Protein AF-A0A4R0HMX5-F1 (afdb_monomer_lite)

Sequence (182 aa):
MAVRAEIVAEDGSGWLRLGGGLSDEQVGRLVELWVGEAASPRESVERLLAGDRSVFSGVRLTDAGARVDPGCCLLLEDWRSWVGVESGGWPDVGHDGPWLERDALGLTIWPRGAEDWRSEPVREGLPVRVLYGEVPELRRSLQTDLLGLLDSLRRWANTHCPDRAGALVAHADHVFAISAPV

Radius of gyration: 17.02 Å; chains: 1; bounding box: 42×32×50 Å

Organism: NCBI:txid1124743

Foldseek 3Di:
DAKAKFKWAQLVVGTDTFFLPDDLVSLQSVLCQQLVHDDAPVVSLVSLLVDLTFGWIDMWMDDPHFIAGAEGDDTLLLLCQLPCVLVVGDRHRYAQFWDWDDDPFWIWIAGGFHDVPDPGTDRDTDIDTDGSVCSVVNSVNHLNRNVSNLVVQLVSCCVRPVVCSVVSSVSSCVSSVRPPDD

pLDDT: mean 92.74, std 8.28, range [58.59, 98.62]

Secondary structure (DSSP, 8-state):
---EEEEEEE-SSSEEEESTT--HHHHHHHHHHHHTS---HHHHHHHHHTS----B-EEEEEETTEEE---BS-BGGGGGGGTTGGGT------BSS-EEEE-SSEEEEESB---TT-SS---BSPPEEEETTTHHHHHHHHHHHHHHHHHHHHHHHHHH-TTTHHHHHHHHHHHTT-SS--

Structure (mmCIF, N/CA/C/O backbone):
data_AF-A0A4R0HMX5-F1
#
_entry.id   AF-A0A4R0HMX5-F1
#
loop_
_atom_site.group_PDB
_atom_site.id
_atom_site.type_symbol
_atom_site.label_atom_id
_atom_site.label_alt_id
_atom_site.label_comp_id
_atom_site.label_asym_id
_atom_site.label_entity_id
_atom_site.label_seq_id
_atom_site.pdbx_PDB_ins_code
_atom_site.Cartn_x
_atom_site.Cartn_y
_atom_site.Cartn_z
_atom_site.occupancy
_atom_site.B_iso_or_equiv
_atom_site.auth_seq_id
_atom_site.auth_comp_id
_atom_site.auth_asym_id
_atom_site.auth_atom_id
_atom_site.pdbx_PDB_model_num
ATOM 1 N N . MET A 1 1 ? 21.865 -0.597 -5.318 1.00 60.38 1 MET A N 1
ATOM 2 C CA . MET A 1 1 ? 20.914 -0.885 -4.222 1.00 60.38 1 MET A CA 1
ATOM 3 C C . MET A 1 1 ? 19.742 -1.617 -4.850 1.00 60.38 1 MET A C 1
ATOM 5 O O . MET A 1 1 ? 19.597 -1.507 -6.056 1.00 60.38 1 MET A O 1
ATOM 9 N N . ALA A 1 2 ? 19.007 -2.429 -4.092 1.00 83.62 2 ALA A N 1
ATOM 10 C CA . ALA A 1 2 ? 17.798 -3.071 -4.608 1.00 83.62 2 ALA A CA 1
ATOM 11 C C . ALA A 1 2 ? 16.616 -2.100 -4.499 1.00 83.62 2 ALA A C 1
ATOM 13 O O . ALA A 1 2 ? 16.587 -1.290 -3.564 1.00 83.62 2 ALA A O 1
ATOM 14 N N . VAL A 1 3 ? 15.654 -2.206 -5.417 1.00 95.06 3 VAL A N 1
ATOM 15 C CA . VAL A 1 3 ? 14.403 -1.448 -5.339 1.00 95.06 3 VAL A CA 1
ATOM 16 C C . VAL A 1 3 ? 13.683 -1.782 -4.037 1.00 95.06 3 VAL A C 1
ATOM 18 O O . VAL A 1 3 ? 13.562 -2.946 -3.656 1.00 95.06 3 VAL A O 1
ATOM 21 N N . ARG A 1 4 ? 13.163 -0.755 -3.368 1.00 96.06 4 ARG A N 1
ATOM 22 C CA . ARG A 1 4 ? 12.282 -0.900 -2.212 1.00 96.06 4 ARG A CA 1
ATOM 23 C C . ARG A 1 4 ? 10.880 -0.425 -2.563 1.00 96.06 4 ARG A C 1
ATOM 25 O O . ARG A 1 4 ? 10.724 0.646 -3.148 1.00 96.06 4 ARG A O 1
ATOM 32 N N . ALA A 1 5 ? 9.884 -1.191 -2.128 1.00 97.12 5 ALA A N 1
ATOM 33 C CA . ALA A 1 5 ? 8.475 -0.843 -2.226 1.00 97.12 5 ALA A CA 1
ATOM 34 C C . ALA A 1 5 ? 7.842 -0.704 -0.837 1.00 97.12 5 ALA A C 1
ATOM 36 O O . ALA A 1 5 ? 8.218 -1.420 0.091 1.00 97.12 5 ALA A O 1
ATOM 37 N N . GLU A 1 6 ? 6.893 0.216 -0.695 1.00 97.44 6 GLU A N 1
ATOM 38 C CA . GLU A 1 6 ? 6.092 0.392 0.518 1.00 97.44 6 GLU A CA 1
ATOM 39 C C . GLU A 1 6 ? 4.679 0.871 0.171 1.00 97.44 6 GLU A C 1
ATOM 41 O O . GLU A 1 6 ? 4.493 1.589 -0.809 1.00 97.44 6 GLU A O 1
ATOM 46 N N . ILE A 1 7 ? 3.684 0.485 0.974 1.00 97.88 7 ILE A N 1
ATOM 47 C CA . ILE A 1 7 ? 2.311 0.982 0.824 1.00 97.88 7 ILE A CA 1
ATOM 48 C C . ILE A 1 7 ? 2.187 2.325 1.537 1.00 97.88 7 ILE A C 1
ATOM 50 O O . ILE A 1 7 ? 2.625 2.471 2.682 1.00 97.88 7 ILE A O 1
ATOM 54 N N . VAL A 1 8 ? 1.592 3.308 0.869 1.00 97.44 8 VAL A N 1
ATOM 55 C CA . VAL A 1 8 ? 1.391 4.656 1.409 1.00 97.44 8 VAL A CA 1
ATOM 56 C C . VAL A 1 8 ? -0.033 5.137 1.156 1.00 97.44 8 VAL A C 1
ATOM 58 O O . VAL A 1 8 ? -0.560 4.934 0.069 1.00 97.44 8 VAL A O 1
ATOM 61 N N . ALA A 1 9 ? -0.636 5.794 2.144 1.00 96.12 9 ALA A N 1
ATOM 62 C CA . ALA A 1 9 ? -1.907 6.508 2.018 1.00 96.12 9 ALA A CA 1
ATOM 63 C C . ALA A 1 9 ? -1.673 8.013 2.175 1.00 96.12 9 ALA A C 1
ATOM 65 O O . ALA A 1 9 ? -0.818 8.421 2.966 1.00 96.12 9 ALA A O 1
ATOM 66 N N . GLU A 1 10 ? -2.402 8.837 1.429 1.00 91.75 10 GLU A N 1
ATOM 67 C CA . GLU A 1 10 ? -2.344 10.292 1.585 1.00 91.75 10 GLU A CA 1
ATOM 68 C C . GLU A 1 10 ? -3.312 10.733 2.691 1.00 91.75 10 GLU A C 1
ATOM 70 O O . GLU A 1 10 ? -4.494 10.397 2.653 1.00 91.75 10 GLU A O 1
ATOM 75 N N . ASP A 1 11 ? -2.814 11.466 3.691 1.00 86.06 11 ASP A N 1
ATOM 76 C CA . ASP A 1 11 ? -3.598 11.895 4.862 1.00 86.06 11 ASP A CA 1
ATOM 77 C C . ASP A 1 11 ? -3.895 13.406 4.889 1.00 86.06 11 ASP A C 1
ATOM 79 O O . ASP A 1 11 ? -4.274 13.965 5.917 1.00 86.06 11 ASP A O 1
ATOM 83 N N . GLY A 1 12 ? -3.672 14.094 3.763 1.00 82.62 12 GLY A N 1
ATOM 84 C CA . GLY A 1 12 ? -3.789 15.551 3.627 1.00 82.62 12 GLY A CA 1
ATOM 85 C C . GLY A 1 12 ? -2.626 16.347 4.238 1.00 82.62 12 GLY A C 1
ATOM 86 O O . GLY A 1 12 ? -2.401 17.491 3.846 1.00 82.62 12 GLY A O 1
ATOM 87 N N . SER A 1 13 ? -1.847 15.754 5.151 1.00 82.00 13 SER A N 1
ATOM 88 C CA . SER A 1 13 ? -0.596 16.326 5.677 1.00 82.00 13 SER A CA 1
ATOM 89 C C . SER A 1 13 ? 0.651 15.773 4.976 1.00 82.00 13 SER A C 1
ATOM 91 O O . SER A 1 13 ? 1.745 16.334 5.081 1.00 82.00 13 SER A O 1
ATOM 93 N N . GLY A 1 14 ? 0.477 14.681 4.235 1.00 89.25 14 GLY A N 1
ATOM 94 C CA . GLY A 1 14 ? 1.489 14.033 3.426 1.00 89.25 14 GLY A CA 1
ATOM 95 C C . GLY A 1 14 ? 1.181 12.550 3.286 1.00 89.25 14 GLY A C 1
ATOM 96 O O . GLY A 1 14 ? 0.028 12.136 3.202 1.00 89.25 14 GLY A O 1
ATOM 97 N N . TRP A 1 15 ? 2.240 11.744 3.265 1.00 93.56 15 TRP A N 1
ATOM 98 C CA . TRP A 1 15 ? 2.132 10.303 3.084 1.00 93.56 15 TRP A CA 1
ATOM 99 C C . TRP A 1 15 ? 2.306 9.554 4.397 1.00 93.56 15 TRP A C 1
ATOM 101 O O . TRP A 1 15 ? 3.376 9.596 5.011 1.00 93.56 15 TRP A O 1
ATOM 111 N N . LEU A 1 16 ? 1.288 8.788 4.765 1.00 95.75 16 LEU A N 1
ATOM 112 C CA . LEU A 1 16 ? 1.341 7.804 5.828 1.00 95.75 16 LEU A CA 1
ATOM 113 C C . LEU A 1 16 ? 1.804 6.460 5.254 1.00 95.75 16 LEU A C 1
ATOM 115 O O . LEU A 1 16 ? 1.086 5.822 4.489 1.00 95.75 16 LEU A O 1
ATOM 119 N N . ARG A 1 17 ? 3.004 6.005 5.633 1.00 96.44 17 ARG A N 1
ATOM 120 C CA . ARG A 1 17 ? 3.470 4.648 5.304 1.00 96.44 17 ARG A CA 1
ATOM 121 C C . ARG A 1 17 ? 2.674 3.629 6.114 1.00 96.44 17 ARG A C 1
ATOM 123 O O . ARG A 1 17 ? 2.698 3.694 7.339 1.00 96.44 17 ARG A O 1
ATOM 130 N N . LEU A 1 18 ? 2.044 2.674 5.439 1.00 97.00 18 LEU A N 1
ATOM 131 C CA . LEU A 1 18 ? 1.244 1.615 6.047 1.00 97.00 18 LEU A CA 1
ATOM 132 C C . LEU A 1 18 ? 2.115 0.379 6.320 1.00 97.00 18 LEU A C 1
ATOM 134 O O . LEU A 1 18 ? 2.740 -0.158 5.409 1.00 97.00 18 LEU A O 1
ATOM 138 N N . GLY A 1 19 ? 2.184 -0.065 7.580 1.00 95.25 19 GLY A N 1
ATOM 139 C CA . GLY A 1 19 ? 2.940 -1.259 7.961 1.00 95.25 19 GLY A CA 1
ATOM 140 C C . GLY A 1 19 ? 2.977 -1.579 9.465 1.00 95.25 19 GLY A C 1
ATOM 141 O O . GLY A 1 19 ? 2.195 -1.069 10.265 1.00 95.25 19 GLY A O 1
ATOM 142 N N . GLY A 1 20 ? 3.924 -2.415 9.897 1.00 93.00 20 GLY A N 1
ATOM 143 C CA . GLY A 1 20 ? 4.035 -2.849 11.305 1.00 93.00 20 GLY A CA 1
ATOM 144 C C . GLY A 1 20 ? 4.484 -1.802 12.324 1.00 93.00 20 GLY A C 1
ATOM 145 O O . GLY A 1 20 ? 4.378 -2.035 13.529 1.00 93.00 20 GLY A O 1
ATOM 146 N N . GLY A 1 21 ? 4.991 -0.663 11.851 1.00 92.00 21 GLY A N 1
ATOM 147 C CA . GLY A 1 21 ? 5.606 0.376 12.677 1.00 92.00 21 GLY A CA 1
ATOM 148 C C . GLY A 1 21 ? 4.712 1.570 13.011 1.00 92.00 21 GLY A C 1
ATOM 149 O O . GLY A 1 21 ? 5.250 2.574 13.470 1.00 92.00 21 GLY A O 1
ATOM 150 N N . LEU A 1 22 ? 3.400 1.510 12.751 1.00 96.19 22 LEU A N 1
ATOM 151 C CA . LEU A 1 22 ? 2.512 2.643 13.034 1.00 96.19 22 LEU A CA 1
ATOM 152 C C . LEU A 1 22 ? 2.358 2.851 14.546 1.00 96.19 22 LEU A C 1
ATOM 154 O O . LEU A 1 22 ? 2.128 1.902 15.301 1.00 96.19 22 LEU A O 1
ATOM 158 N N . SER A 1 23 ? 2.445 4.112 14.972 1.00 96.12 23 SER A N 1
ATOM 159 C CA . SER A 1 23 ? 2.041 4.540 16.312 1.00 96.12 23 SER A CA 1
ATOM 160 C C . SER A 1 23 ? 0.518 4.501 16.478 1.00 96.12 23 SER A C 1
ATOM 162 O O . SER A 1 23 ? -0.225 4.463 15.499 1.00 96.12 23 SER A O 1
ATOM 164 N N . ASP A 1 24 ? 0.038 4.564 17.721 1.00 96.19 24 ASP A N 1
ATOM 165 C CA . ASP A 1 24 ? -1.402 4.604 18.024 1.00 96.19 24 ASP A CA 1
ATOM 166 C C . ASP A 1 24 ? -2.111 5.783 17.324 1.00 96.19 24 ASP A C 1
ATOM 168 O O . ASP A 1 24 ? -3.175 5.619 16.734 1.00 96.19 24 ASP A O 1
ATOM 172 N N . GLU A 1 25 ? -1.461 6.950 17.288 1.00 95.31 25 GLU A N 1
ATOM 173 C CA . GLU A 1 25 ? -1.941 8.142 16.577 1.00 95.31 25 GLU A CA 1
ATOM 174 C C . GLU A 1 25 ? -2.007 7.924 15.056 1.00 95.31 25 GLU A C 1
ATOM 176 O O . GLU A 1 25 ? -2.974 8.317 14.405 1.00 95.31 25 GLU A O 1
ATOM 181 N N . GLN A 1 26 ? -0.993 7.277 14.477 1.00 96.25 26 GLN A N 1
ATOM 182 C CA . GLN A 1 26 ? -0.963 6.963 13.048 1.00 96.25 26 GLN A CA 1
ATOM 183 C C . GLN A 1 26 ? -2.037 5.943 12.663 1.00 96.25 26 GLN A C 1
ATOM 185 O O . GLN A 1 26 ? -2.651 6.080 11.608 1.00 96.25 26 GLN A O 1
ATOM 190 N N . VAL A 1 27 ? -2.293 4.942 13.511 1.00 97.38 27 VAL A N 1
ATOM 191 C CA . VAL A 1 27 ? -3.405 4.007 13.294 1.00 97.38 27 VAL A CA 1
ATOM 192 C C . VAL A 1 27 ? -4.747 4.731 13.406 1.00 97.38 27 VAL A C 1
ATOM 194 O O . VAL A 1 27 ? -5.616 4.505 12.570 1.00 97.38 27 VAL A O 1
ATOM 197 N N . GLY A 1 28 ? -4.905 5.642 14.371 1.00 95.88 28 GLY A N 1
ATOM 198 C CA . GLY A 1 28 ? -6.101 6.481 14.483 1.00 95.88 28 GLY A CA 1
ATOM 199 C C . GLY A 1 28 ? -6.378 7.279 13.204 1.00 95.88 28 GLY A C 1
ATOM 200 O O . GLY A 1 28 ? -7.495 7.238 12.696 1.00 95.88 28 GLY A O 1
ATOM 201 N N . ARG A 1 29 ? -5.345 7.913 12.631 1.00 95.12 29 ARG A N 1
ATOM 202 C CA . ARG A 1 29 ? -5.442 8.610 11.337 1.00 95.12 29 ARG A CA 1
ATOM 203 C C . ARG A 1 29 ? -5.823 7.681 10.190 1.00 95.12 29 ARG A C 1
ATOM 205 O O . ARG A 1 29 ? -6.703 8.019 9.410 1.00 95.12 29 ARG A O 1
ATOM 212 N N . LEU A 1 30 ? -5.209 6.501 10.096 1.00 96.31 30 LEU A N 1
ATOM 213 C CA . LEU A 1 30 ? -5.590 5.508 9.088 1.00 96.31 30 LEU A CA 1
ATOM 214 C C . LEU A 1 30 ? -7.069 5.114 9.212 1.00 96.31 30 LEU A C 1
ATOM 216 O O . LEU A 1 30 ? -7.768 5.040 8.207 1.00 96.31 30 LEU A O 1
ATOM 220 N N . VAL A 1 31 ? -7.547 4.862 10.431 1.00 96.44 31 VAL A N 1
ATOM 221 C CA . VAL A 1 31 ? -8.950 4.504 10.686 1.00 96.44 31 VAL A CA 1
ATOM 222 C C . VAL A 1 31 ? -9.889 5.645 10.287 1.00 96.44 31 VAL A C 1
ATOM 224 O O . VAL A 1 31 ? -10.933 5.388 9.696 1.00 96.44 31 VAL A O 1
ATOM 227 N N . GLU A 1 32 ? -9.519 6.897 10.557 1.00 94.69 32 GLU A N 1
ATOM 228 C CA . GLU A 1 32 ? -10.276 8.072 10.112 1.00 94.69 32 GLU A CA 1
ATOM 229 C C . GLU A 1 32 ? -10.332 8.177 8.582 1.00 94.69 32 GLU A C 1
ATOM 231 O O . GLU A 1 32 ? -11.422 8.328 8.030 1.00 94.69 32 GLU A O 1
ATOM 236 N N . LEU A 1 33 ? -9.198 8.009 7.889 1.00 94.50 33 LEU A N 1
ATOM 237 C CA . LEU A 1 33 ? -9.147 7.984 6.420 1.00 94.50 33 LEU A CA 1
ATOM 238 C C . LEU A 1 33 ? -10.021 6.874 5.836 1.00 94.50 33 LEU A C 1
ATOM 240 O O . LEU A 1 33 ? -10.706 7.079 4.839 1.00 94.50 33 LEU A O 1
ATOM 244 N N . TRP A 1 34 ? -10.007 5.703 6.468 1.00 95.62 34 TRP A N 1
ATOM 245 C CA . TRP A 1 34 ? -10.765 4.541 6.026 1.00 95.62 34 TRP A CA 1
ATOM 246 C C . TRP A 1 34 ? -12.280 4.722 6.226 1.00 95.62 34 TRP A C 1
ATOM 248 O O . TRP A 1 34 ? -13.085 4.330 5.380 1.00 95.62 34 TRP A O 1
ATOM 258 N N . VAL A 1 35 ? -12.695 5.367 7.319 1.00 94.81 35 VAL A N 1
ATOM 259 C CA . VAL A 1 35 ? -14.106 5.723 7.539 1.00 94.81 35 VAL A CA 1
ATOM 260 C C . VAL A 1 35 ? -14.539 6.886 6.637 1.00 94.81 35 VAL A C 1
ATOM 262 O O . VAL A 1 35 ? -15.693 6.913 6.199 1.00 94.81 35 VAL A O 1
ATOM 265 N N . GLY A 1 36 ? -13.627 7.817 6.348 1.00 91.31 36 GLY A N 1
ATOM 266 C CA . GLY A 1 36 ? -13.851 9.024 5.548 1.00 91.31 36 GLY A CA 1
ATOM 267 C C . GLY A 1 36 ? -14.338 10.238 6.349 1.00 91.31 36 GLY A C 1
ATOM 268 O O . GLY A 1 36 ? -14.650 11.269 5.759 1.00 91.31 36 GLY A O 1
ATOM 269 N N . GLU A 1 37 ? -14.428 10.130 7.676 1.00 87.38 37 GLU A N 1
ATOM 270 C CA . GLU A 1 37 ? -14.809 11.227 8.569 1.00 87.38 37 GLU A CA 1
ATOM 271 C C . GLU A 1 37 ? -14.343 10.974 10.009 1.00 87.38 37 GLU A C 1
ATOM 273 O O . GLU A 1 37 ? -14.212 9.828 10.451 1.00 87.38 37 GLU A O 1
ATOM 278 N N . ALA A 1 38 ? -14.135 12.060 10.756 1.00 89.12 38 ALA A N 1
ATOM 279 C CA . ALA A 1 38 ? -13.734 12.009 12.154 1.00 89.12 38 ALA A CA 1
ATOM 280 C C . ALA A 1 38 ? -14.856 11.445 13.041 1.00 89.12 38 ALA A C 1
ATOM 282 O O . ALA A 1 38 ? -15.973 11.965 13.070 1.00 89.12 38 ALA A O 1
ATOM 283 N N . ALA A 1 39 ? -14.539 10.415 13.823 1.00 93.12 39 ALA A N 1
ATOM 284 C CA . ALA A 1 39 ? -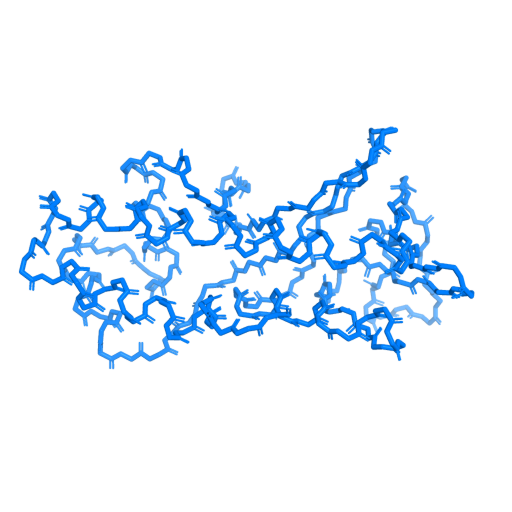15.432 9.830 14.818 1.00 93.12 39 ALA A CA 1
ATOM 285 C C . ALA A 1 39 ? -14.630 9.2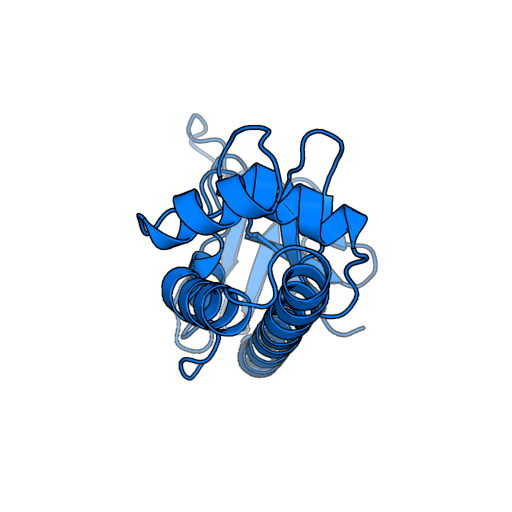50 15.992 1.00 93.12 39 ALA A C 1
ATOM 287 O O . ALA A 1 39 ? -13.404 9.129 15.942 1.00 93.12 39 ALA A O 1
ATOM 288 N N . SER A 1 40 ? -15.320 8.891 17.078 1.00 95.94 40 SER A N 1
ATOM 289 C CA . SER A 1 40 ? -14.661 8.187 18.186 1.00 95.94 40 SER A CA 1
ATOM 290 C C . SER A 1 40 ? -14.125 6.822 17.719 1.00 95.94 40 SER A C 1
ATOM 292 O O . SER A 1 40 ? -14.764 6.193 16.874 1.00 95.94 40 SER A O 1
ATOM 294 N N . PRO A 1 41 ? -13.029 6.289 18.298 1.00 96.44 41 PRO A N 1
ATOM 295 C CA . PRO A 1 41 ? -12.472 4.994 17.895 1.00 96.44 41 PRO A CA 1
ATOM 296 C C . PRO A 1 41 ? -13.501 3.860 17.795 1.00 96.44 41 PRO A C 1
ATOM 298 O O . PRO A 1 41 ? -13.510 3.108 16.823 1.00 96.44 41 PRO A O 1
ATOM 301 N N . ARG A 1 42 ? -14.407 3.754 18.777 1.00 96.56 42 ARG A N 1
ATOM 302 C CA . ARG A 1 42 ? -15.449 2.718 18.789 1.00 96.56 42 ARG A CA 1
ATOM 303 C C . ARG A 1 42 ? -16.455 2.905 17.657 1.00 96.56 42 ARG A C 1
ATOM 305 O O . ARG A 1 42 ? -16.820 1.933 17.007 1.00 96.56 42 ARG A O 1
ATOM 312 N N . GLU A 1 43 ? -16.900 4.135 17.429 1.00 97.00 43 GLU A N 1
ATOM 313 C CA . GLU A 1 43 ? -17.836 4.449 16.351 1.00 97.00 43 GLU A CA 1
ATOM 314 C C . GLU A 1 43 ? -17.214 4.194 14.976 1.00 97.00 43 GLU A C 1
ATOM 316 O O . GLU A 1 43 ? -17.856 3.577 14.128 1.00 97.00 43 GLU A O 1
ATOM 321 N N . SER A 1 44 ? -15.952 4.583 14.779 1.00 97.00 44 SER A N 1
ATOM 322 C CA . SER A 1 44 ? -15.203 4.283 13.560 1.00 97.00 44 SER A CA 1
ATOM 323 C C . SER A 1 44 ? -15.155 2.782 13.289 1.00 97.00 44 SER A C 1
ATOM 325 O O . SER A 1 44 ? -15.494 2.346 12.194 1.00 97.00 44 SER A O 1
ATOM 327 N N . VAL A 1 45 ? -14.819 1.969 14.296 1.00 97.44 45 VAL A N 1
ATOM 328 C CA . VAL A 1 45 ? -14.769 0.507 14.140 1.00 97.44 45 VAL A CA 1
ATOM 329 C C . VAL A 1 45 ? -16.138 -0.087 13.818 1.00 97.44 45 VAL A C 1
ATOM 331 O O . VAL A 1 45 ? -16.231 -0.908 12.913 1.00 97.44 45 VAL A O 1
ATOM 334 N N . GLU A 1 46 ? -17.211 0.329 14.491 1.00 96.62 46 GLU A N 1
ATOM 335 C CA . GLU A 1 46 ? -18.567 -0.150 14.173 1.00 96.62 46 GLU A CA 1
ATOM 336 C C . GLU A 1 46 ? -18.970 0.212 12.730 1.00 96.62 46 GLU A C 1
ATOM 338 O O . GLU A 1 46 ? -19.564 -0.603 12.027 1.00 96.62 46 GLU A O 1
ATOM 343 N N . ARG A 1 47 ? -18.596 1.405 12.250 1.00 96.38 47 ARG A N 1
ATOM 344 C CA . ARG A 1 47 ? -18.869 1.863 10.876 1.00 96.38 47 ARG A CA 1
ATOM 345 C C . ARG A 1 47 ? -18.066 1.131 9.807 1.00 96.38 47 ARG A C 1
ATOM 347 O O . ARG A 1 47 ? -18.573 0.995 8.694 1.00 96.38 47 ARG A O 1
ATOM 354 N N . LEU A 1 48 ? -16.836 0.723 10.115 1.00 96.44 48 LEU A N 1
ATOM 355 C CA . LEU A 1 48 ? -16.035 -0.134 9.238 1.00 96.44 48 LEU A CA 1
ATOM 356 C C . LEU A 1 48 ? -16.649 -1.532 9.188 1.00 96.44 48 LEU A C 1
ATOM 358 O O . LEU A 1 48 ? -16.970 -2.032 8.126 1.00 96.44 48 LEU A O 1
ATOM 362 N N . LEU A 1 49 ? -16.956 -2.124 10.342 1.00 97.06 49 LEU A N 1
ATOM 363 C CA . LEU A 1 49 ? -17.557 -3.460 10.395 1.00 97.06 49 LEU A CA 1
ATOM 364 C C . LEU A 1 49 ? -18.950 -3.545 9.745 1.00 97.06 49 LEU A C 1
ATOM 366 O O . LEU A 1 49 ? -19.404 -4.642 9.427 1.00 97.06 49 LEU A O 1
ATOM 370 N N . ALA A 1 50 ? -19.635 -2.414 9.562 1.00 96.12 50 ALA A N 1
ATOM 371 C CA 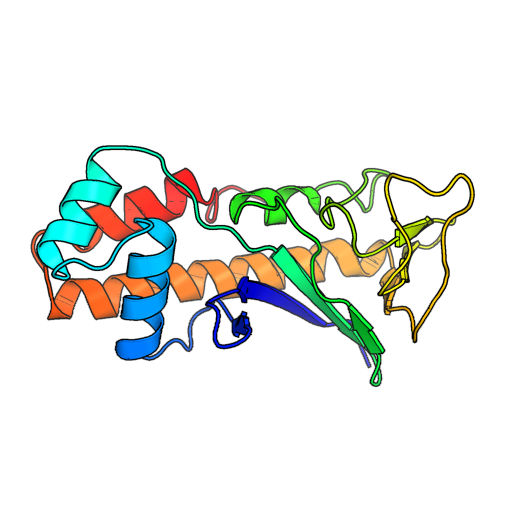. ALA A 1 50 ? -20.935 -2.342 8.904 1.00 96.12 50 ALA A CA 1
ATOM 372 C C . ALA A 1 50 ? -20.871 -2.332 7.362 1.00 96.12 50 ALA A C 1
ATOM 374 O O . ALA A 1 50 ? -21.925 -2.439 6.732 1.00 96.12 50 ALA A O 1
ATOM 375 N N . GLY A 1 51 ? -19.695 -2.200 6.738 1.00 91.38 51 GLY A N 1
ATOM 376 C CA . GLY A 1 51 ? -19.588 -2.253 5.279 1.00 91.38 51 GLY A CA 1
ATOM 377 C C . GLY A 1 51 ? -18.160 -2.287 4.746 1.00 91.38 51 GLY A C 1
ATOM 378 O O . GLY A 1 51 ? -17.233 -1.804 5.378 1.00 91.38 51 GLY A O 1
ATOM 379 N N . ASP A 1 52 ? -17.994 -2.799 3.531 1.00 86.69 52 ASP A N 1
ATOM 380 C CA . ASP A 1 52 ? -16.679 -3.041 2.925 1.00 86.69 52 ASP A CA 1
ATOM 381 C C . ASP A 1 52 ? -16.146 -1.793 2.208 1.00 86.69 52 ASP A C 1
ATOM 383 O O . ASP A 1 52 ? -16.035 -1.737 0.984 1.00 86.69 52 ASP A O 1
ATOM 387 N N . ARG A 1 53 ? -15.867 -0.737 2.976 1.00 90.50 53 ARG A N 1
ATOM 388 C CA . ARG A 1 53 ? -15.126 0.423 2.459 1.00 90.50 53 ARG A CA 1
ATOM 389 C C . ARG A 1 53 ? -13.648 0.081 2.384 1.00 90.50 53 ARG A C 1
ATOM 391 O O . ARG A 1 53 ? -13.185 -0.688 3.212 1.00 90.50 53 ARG A O 1
ATOM 398 N N . SER A 1 54 ? -12.909 0.695 1.466 1.00 93.25 54 SER A N 1
ATOM 399 C CA . SER A 1 54 ? -11.441 0.651 1.445 1.00 93.25 54 SER A CA 1
ATOM 400 C C . SER A 1 54 ? -10.852 2.042 1.708 1.00 93.25 54 SER A C 1
ATOM 402 O O . SER A 1 54 ? -11.586 3.012 1.907 1.00 93.25 54 SER A O 1
ATOM 404 N N . VAL A 1 55 ? -9.525 2.132 1.747 1.00 94.38 55 VAL A N 1
ATOM 405 C CA . VAL A 1 55 ? -8.767 3.372 1.911 1.00 94.38 55 VAL A CA 1
ATOM 406 C C . VAL A 1 55 ? -7.952 3.648 0.653 1.00 94.38 55 VAL A C 1
ATOM 408 O O . VAL A 1 55 ? -7.317 2.746 0.103 1.00 94.38 55 VAL A O 1
ATOM 411 N N . PHE A 1 56 ? -7.946 4.906 0.209 1.00 94.94 56 PHE A N 1
ATOM 412 C CA . PHE A 1 56 ? -7.080 5.329 -0.886 1.00 94.94 56 PHE A CA 1
ATOM 413 C C . PHE A 1 56 ? -5.612 5.205 -0.477 1.00 94.94 56 PHE A C 1
ATOM 415 O O . PHE A 1 56 ? -5.186 5.748 0.546 1.00 94.94 56 PHE A O 1
ATOM 422 N N . SER A 1 57 ? -4.836 4.468 -1.263 1.00 95.75 57 SER A N 1
ATOM 423 C CA . SER A 1 57 ? -3.411 4.238 -1.022 1.00 95.75 57 SER A CA 1
ATOM 424 C C . SER A 1 57 ? -2.758 3.617 -2.251 1.00 95.75 57 SER A C 1
ATOM 426 O O . SER A 1 57 ? -3.442 3.272 -3.198 1.00 95.75 57 SER A O 1
ATOM 428 N N . GLY A 1 58 ? -1.441 3.444 -2.254 1.00 95.75 58 GLY A N 1
ATOM 429 C CA . GLY A 1 58 ? -0.768 2.753 -3.349 1.00 95.75 58 GLY A CA 1
ATOM 430 C C . GLY A 1 58 ? 0.675 2.386 -3.039 1.00 95.75 58 GLY A C 1
ATOM 431 O O . GLY A 1 58 ? 1.201 2.681 -1.962 1.00 95.75 58 GLY A O 1
ATOM 432 N N . VAL A 1 59 ? 1.324 1.726 -3.999 1.00 97.19 59 VAL A N 1
ATOM 433 C CA . VAL A 1 59 ? 2.723 1.301 -3.880 1.00 97.19 59 VAL A CA 1
ATOM 434 C C . VAL A 1 59 ? 3.654 2.450 -4.260 1.00 97.19 59 VAL A C 1
ATOM 436 O O . VAL A 1 59 ? 3.721 2.862 -5.415 1.00 97.19 59 VAL A O 1
ATOM 439 N N . ARG A 1 60 ? 4.435 2.923 -3.290 1.00 97.38 60 ARG A N 1
ATOM 440 C CA . ARG A 1 60 ? 5.591 3.793 -3.515 1.00 97.38 60 ARG A CA 1
ATOM 441 C C . ARG A 1 60 ? 6.823 2.954 -3.802 1.00 97.38 60 ARG A C 1
ATOM 443 O O . ARG A 1 60 ? 7.121 2.019 -3.060 1.00 97.38 60 ARG A O 1
ATOM 450 N N . LEU A 1 61 ? 7.596 3.358 -4.805 1.00 97.56 61 LEU A N 1
ATOM 451 C CA . LEU A 1 61 ? 8.870 2.736 -5.157 1.00 97.56 61 LEU A CA 1
ATOM 452 C C . LEU A 1 61 ? 10.031 3.690 -4.901 1.00 97.56 61 LEU A C 1
ATOM 454 O O . LEU A 1 61 ? 9.938 4.890 -5.160 1.00 97.56 61 LEU A O 1
ATOM 458 N N . THR A 1 62 ? 11.149 3.147 -4.431 1.00 97.06 62 THR A N 1
ATOM 459 C CA . THR A 1 62 ? 12.396 3.893 -4.241 1.00 97.06 62 THR A CA 1
ATOM 460 C C . THR A 1 62 ? 13.593 3.066 -4.689 1.00 97.06 62 THR A C 1
ATOM 462 O O . THR A 1 62 ? 13.683 1.881 -4.373 1.00 97.06 62 THR A O 1
ATOM 465 N N . ASP A 1 63 ? 14.525 3.689 -5.406 1.00 95.56 63 ASP A N 1
ATOM 466 C CA . ASP A 1 63 ? 15.806 3.078 -5.768 1.00 95.56 63 ASP A CA 1
ATOM 467 C C . ASP A 1 63 ? 16.879 4.146 -5.979 1.00 95.56 63 ASP A C 1
ATOM 469 O O . ASP A 1 63 ? 16.652 5.110 -6.694 1.00 95.56 63 ASP A O 1
ATOM 473 N N . ALA A 1 64 ? 18.052 3.983 -5.363 1.00 88.94 64 ALA A N 1
ATOM 474 C CA . ALA A 1 64 ? 19.237 4.822 -5.592 1.00 88.94 64 ALA A CA 1
ATOM 475 C C . ALA A 1 64 ? 18.987 6.355 -5.658 1.00 88.94 64 ALA A C 1
ATOM 477 O O . ALA A 1 64 ? 19.641 7.067 -6.417 1.00 88.94 64 ALA A O 1
ATOM 478 N N . GLY A 1 65 ? 18.056 6.875 -4.848 1.00 90.00 65 GLY A N 1
ATOM 479 C CA . GLY A 1 65 ? 17.673 8.295 -4.825 1.00 90.00 65 GLY A CA 1
ATOM 480 C C . GLY A 1 65 ? 16.489 8.665 -5.732 1.00 90.00 65 GLY A C 1
ATOM 481 O O . GLY A 1 65 ? 15.940 9.754 -5.586 1.00 90.00 65 GLY A O 1
ATOM 482 N N . ALA A 1 66 ? 16.053 7.761 -6.610 1.00 95.69 66 ALA A N 1
ATOM 483 C CA . ALA A 1 66 ? 14.781 7.828 -7.316 1.00 95.69 66 ALA A CA 1
ATOM 484 C C . ALA A 1 66 ? 13.622 7.481 -6.376 1.00 95.69 66 ALA A C 1
ATOM 486 O O . ALA A 1 66 ? 13.744 6.622 -5.495 1.00 95.69 66 ALA A O 1
ATOM 487 N N . ARG A 1 67 ? 12.483 8.139 -6.592 1.00 95.44 67 ARG A N 1
ATOM 488 C CA . ARG A 1 67 ? 11.233 7.891 -5.879 1.00 95.44 67 ARG A CA 1
ATOM 489 C C . ARG A 1 67 ? 10.064 8.079 -6.834 1.00 95.44 67 ARG A C 1
ATOM 491 O O . ARG A 1 67 ? 9.976 9.107 -7.499 1.00 95.44 67 ARG A O 1
ATOM 498 N N . VAL A 1 68 ? 9.169 7.102 -6.843 1.00 95.81 68 VAL A N 1
ATOM 499 C CA . VAL A 1 68 ? 7.894 7.142 -7.556 1.00 95.81 68 VAL A CA 1
ATOM 500 C C . VAL A 1 68 ? 6.790 7.001 -6.517 1.00 95.81 68 VAL A C 1
ATOM 502 O O . VAL A 1 68 ? 6.738 6.001 -5.799 1.00 95.81 68 VAL A O 1
ATOM 505 N N . ASP A 1 69 ? 5.947 8.024 -6.419 1.00 95.38 69 ASP A N 1
ATOM 506 C CA . ASP A 1 69 ? 4.740 8.005 -5.593 1.00 95.38 69 ASP A CA 1
ATOM 507 C C . ASP A 1 69 ? 3.574 7.423 -6.397 1.00 95.38 69 ASP A C 1
ATOM 509 O O . ASP A 1 69 ? 3.564 7.595 -7.615 1.00 95.38 69 ASP A O 1
ATOM 513 N N . PRO A 1 70 ? 2.617 6.733 -5.755 1.00 94.12 70 PRO A N 1
ATOM 514 C CA . PRO A 1 70 ? 1.424 6.271 -6.453 1.00 94.12 70 PRO A CA 1
ATOM 515 C C . PRO A 1 70 ? 0.602 7.457 -6.976 1.00 94.12 70 PRO A C 1
ATOM 517 O O . PRO A 1 70 ? 0.587 8.528 -6.364 1.00 94.12 70 PRO A O 1
ATOM 520 N N . GLY A 1 71 ? -0.075 7.252 -8.104 1.00 91.06 71 GLY A N 1
ATOM 521 C CA . GLY A 1 71 ? -1.086 8.160 -8.635 1.00 91.06 71 GLY A CA 1
ATOM 522 C C . GLY A 1 71 ? -2.406 8.085 -7.862 1.00 91.06 71 GLY A C 1
ATOM 523 O O . GLY A 1 71 ? -2.497 7.498 -6.781 1.00 91.06 71 GLY A O 1
ATOM 524 N N . CYS A 1 72 ? -3.448 8.689 -8.427 1.00 88.19 72 CYS A N 1
ATOM 525 C CA . CYS A 1 72 ? -4.782 8.730 -7.830 1.00 88.19 72 CYS A CA 1
ATOM 526 C C . CYS A 1 72 ? -5.572 7.422 -8.014 1.00 88.19 72 CYS A C 1
ATOM 528 O O . CYS A 1 72 ? -5.260 6.610 -8.884 1.00 88.19 72 CYS A O 1
ATOM 530 N N . CYS A 1 73 ? -6.693 7.313 -7.287 1.00 89.88 73 CYS A N 1
ATOM 531 C CA . CYS A 1 73 ? -7.732 6.280 -7.446 1.00 89.88 73 CYS A CA 1
ATOM 532 C C . CYS A 1 73 ? -7.262 4.836 -7.291 1.00 89.88 73 CYS A C 1
ATOM 534 O O . CYS A 1 73 ? -7.915 3.919 -7.779 1.00 89.88 73 CYS A O 1
ATOM 536 N N . LEU A 1 74 ? -6.175 4.648 -6.556 1.00 94.19 74 LEU A N 1
ATOM 537 C CA . LEU A 1 74 ? -5.784 3.349 -6.052 1.00 94.19 74 LEU A CA 1
ATOM 538 C C . LEU A 1 74 ? -6.400 3.131 -4.674 1.00 94.19 74 LEU A C 1
ATOM 540 O O . LEU A 1 74 ? -6.317 3.992 -3.789 1.00 94.19 74 LEU A O 1
ATOM 544 N N . LEU A 1 75 ? -7.018 1.975 -4.500 1.00 95.75 75 LEU A N 1
ATOM 545 C CA . LEU A 1 75 ? -7.417 1.441 -3.212 1.00 95.75 75 LEU A CA 1
ATOM 546 C C . LEU A 1 75 ? -6.298 0.565 -2.661 1.00 95.75 75 LEU A C 1
ATOM 548 O O . LEU A 1 75 ? -5.390 0.140 -3.375 1.00 95.75 75 LEU A O 1
ATOM 552 N N . LEU A 1 76 ? -6.342 0.294 -1.359 1.00 96.62 76 LEU A N 1
ATOM 553 C CA . LEU A 1 76 ? -5.271 -0.451 -0.713 1.00 96.62 76 LEU A CA 1
ATOM 554 C C . LEU A 1 76 ? -5.067 -1.816 -1.349 1.00 96.62 76 LEU A C 1
ATOM 556 O O . LEU A 1 76 ? -3.935 -2.115 -1.709 1.00 96.62 76 LEU A O 1
ATOM 560 N N . GLU A 1 77 ? -6.134 -2.581 -1.569 1.00 96.50 77 GLU A N 1
ATOM 561 C CA . GLU A 1 77 ? -6.136 -3.899 -2.209 1.00 96.50 77 GLU A CA 1
ATOM 562 C C . GLU A 1 77 ? -5.494 -3.936 -3.608 1.00 96.50 77 GLU A C 1
ATOM 564 O O . GLU A 1 77 ? -5.026 -5.001 -4.026 1.00 96.50 77 GLU A O 1
ATOM 569 N N . ASP A 1 78 ? -5.367 -2.796 -4.299 1.00 96.38 78 ASP A N 1
ATOM 570 C CA . ASP A 1 78 ? -4.728 -2.707 -5.618 1.00 96.38 78 ASP A CA 1
ATOM 571 C C . ASP A 1 78 ? -3.219 -2.970 -5.563 1.00 96.38 78 ASP A C 1
ATOM 573 O O . ASP A 1 78 ? -2.592 -3.230 -6.594 1.00 96.38 78 ASP A O 1
ATOM 577 N N . TRP A 1 79 ? -2.622 -3.046 -4.364 1.00 96.44 79 TRP A N 1
ATOM 578 C CA . TRP A 1 79 ? -1.279 -3.606 -4.168 1.00 96.44 79 TRP A CA 1
ATOM 579 C C . TRP A 1 79 ? -1.126 -4.999 -4.806 1.00 96.44 79 TRP A C 1
ATOM 581 O O . TRP A 1 79 ? -0.031 -5.385 -5.225 1.00 96.44 79 TRP A O 1
ATOM 591 N N . ARG A 1 80 ? -2.228 -5.752 -4.929 1.00 96.44 80 ARG A N 1
ATOM 592 C CA . ARG A 1 80 ? -2.257 -7.078 -5.558 1.00 96.44 80 ARG A CA 1
ATOM 593 C C . ARG A 1 80 ? -2.093 -7.047 -7.073 1.00 96.44 80 ARG A C 1
ATOM 595 O O . ARG A 1 80 ? -1.742 -8.082 -7.635 1.00 96.44 80 ARG A O 1
ATOM 602 N N . SER A 1 81 ? -2.270 -5.901 -7.730 1.00 95.88 81 SER A N 1
ATOM 603 C CA . SER A 1 81 ? -2.010 -5.743 -9.173 1.00 95.88 81 SER A CA 1
ATOM 604 C C . SER A 1 81 ? -0.564 -6.084 -9.559 1.00 95.88 81 SER A C 1
ATOM 606 O O . SER A 1 81 ? -0.275 -6.415 -10.706 1.00 95.88 81 SER A O 1
ATOM 608 N N . TRP A 1 82 ? 0.352 -6.082 -8.587 1.00 96.38 82 TRP A N 1
ATOM 609 C CA . TRP A 1 82 ? 1.732 -6.512 -8.773 1.00 96.38 82 TRP A CA 1
ATOM 610 C C . TRP A 1 82 ? 1.874 -8.020 -9.032 1.00 96.38 82 TRP A C 1
ATOM 612 O O . TRP A 1 82 ? 2.904 -8.454 -9.552 1.00 96.38 82 TRP A O 1
ATOM 622 N N . VAL A 1 83 ? 0.877 -8.841 -8.677 1.00 95.38 83 VAL A N 1
ATOM 623 C CA . VAL A 1 83 ? 0.877 -10.288 -8.945 1.00 95.38 83 VAL A CA 1
ATOM 624 C C . VAL A 1 83 ? 0.815 -10.543 -10.452 1.00 95.38 83 VAL A C 1
ATOM 626 O O . VAL A 1 83 ? -0.074 -10.057 -11.145 1.00 95.38 83 VAL A O 1
ATOM 629 N N . GLY A 1 84 ? 1.746 -11.352 -10.965 1.00 92.62 84 GLY A N 1
ATOM 630 C CA . GLY A 1 84 ? 1.784 -11.736 -12.378 1.00 92.62 84 GLY A CA 1
ATOM 631 C C . GLY A 1 84 ? 2.502 -10.735 -13.285 1.00 92.62 84 GLY A C 1
ATOM 632 O O . GLY A 1 84 ? 2.605 -10.978 -14.490 1.00 92.62 84 GLY A O 1
ATOM 633 N N . VAL A 1 85 ? 3.058 -9.651 -12.736 1.00 96.00 85 VAL A N 1
ATOM 634 C CA . VAL A 1 85 ? 3.882 -8.693 -13.488 1.00 96.00 85 VAL A CA 1
ATOM 635 C C . VAL A 1 85 ? 5.113 -9.368 -14.093 1.00 96.00 85 VAL A C 1
ATOM 637 O O . VAL A 1 85 ? 5.437 -9.138 -15.255 1.00 96.00 85 VAL A O 1
ATOM 640 N N . GLU A 1 86 ? 5.743 -10.290 -13.366 1.00 94.75 86 GLU A N 1
ATOM 641 C CA . GLU A 1 86 ? 6.845 -11.121 -13.863 1.00 94.75 86 GLU A CA 1
ATOM 642 C C . GLU A 1 86 ? 6.455 -12.013 -15.056 1.00 94.75 86 GLU A C 1
ATOM 644 O O . GLU A 1 86 ? 7.320 -12.489 -15.787 1.00 94.75 86 GLU A O 1
ATOM 649 N N . SER A 1 87 ? 5.152 -12.232 -15.259 1.00 93.00 87 SER A N 1
ATOM 650 C CA . SER A 1 87 ? 4.574 -13.025 -16.351 1.00 93.00 87 SER A CA 1
ATOM 651 C C . SER A 1 87 ? 3.910 -12.159 -17.432 1.00 93.00 87 SER A C 1
ATOM 653 O O . SER A 1 87 ? 3.183 -12.677 -18.278 1.00 93.00 87 SER A O 1
ATOM 655 N N . GLY A 1 88 ? 4.163 -10.844 -17.431 1.00 89.50 88 GLY A N 1
ATOM 656 C CA . GLY A 1 88 ? 3.687 -9.911 -18.457 1.00 89.50 88 GLY A CA 1
ATOM 657 C C . GLY A 1 88 ? 2.433 -9.111 -18.093 1.00 89.50 88 GLY A C 1
ATOM 658 O O . GLY A 1 88 ? 1.936 -8.373 -18.952 1.00 89.50 88 GLY A O 1
ATOM 659 N N . GLY A 1 89 ? 1.940 -9.235 -16.855 1.00 93.25 89 GLY A N 1
ATOM 660 C CA . GLY A 1 89 ? 0.931 -8.339 -16.288 1.00 93.25 89 GLY A CA 1
ATOM 661 C C . GLY A 1 89 ? 1.452 -6.910 -16.096 1.00 93.25 89 GLY A C 1
ATOM 662 O O . GLY A 1 89 ? 2.659 -6.662 -16.132 1.00 93.25 89 GLY A O 1
ATOM 663 N N . TRP A 1 90 ? 0.534 -5.967 -15.889 1.00 93.50 90 TRP A N 1
ATOM 664 C CA . TRP A 1 90 ? 0.854 -4.581 -15.544 1.00 93.50 90 TRP A CA 1
ATOM 665 C C . TRP A 1 90 ? 0.398 -4.303 -14.113 1.00 93.50 90 TRP A C 1
ATOM 667 O O . TRP A 1 90 ? -0.754 -4.615 -13.806 1.00 93.50 90 TRP A O 1
ATOM 677 N N . PRO A 1 91 ? 1.259 -3.730 -13.255 1.00 95.12 91 PRO A N 1
ATOM 678 C CA . PRO A 1 91 ? 0.801 -3.230 -11.974 1.00 95.12 91 PRO A CA 1
ATOM 679 C C . PRO A 1 91 ? -0.030 -1.969 -12.203 1.00 95.12 91 PRO A C 1
ATOM 681 O O . PRO A 1 91 ? 0.247 -1.195 -13.125 1.00 95.12 91 PRO A O 1
ATOM 684 N N . ASP A 1 92 ? -1.015 -1.754 -11.344 1.00 93.25 92 ASP A N 1
ATOM 685 C CA . ASP A 1 92 ? -1.713 -0.482 -11.278 1.00 93.25 92 ASP A CA 1
ATOM 686 C C . ASP A 1 92 ? -0.866 0.504 -10.465 1.00 93.25 92 ASP A C 1
ATOM 688 O O . ASP A 1 92 ? -0.374 0.192 -9.375 1.00 93.25 92 ASP A O 1
ATOM 692 N N . VAL A 1 93 ? -0.640 1.682 -11.036 1.00 92.19 93 VAL A N 1
ATOM 693 C CA . VAL A 1 93 ? 0.134 2.772 -10.425 1.00 92.19 93 VAL A CA 1
ATOM 694 C C . VAL A 1 93 ? -0.708 4.033 -10.250 1.00 92.19 93 VAL A C 1
ATOM 696 O O . VAL A 1 93 ? -0.167 5.043 -9.804 1.00 92.19 93 VAL A O 1
ATOM 699 N N . GLY A 1 94 ? -2.012 3.964 -10.539 1.00 90.50 94 GLY A N 1
ATOM 700 C CA . GLY A 1 94 ? -2.956 5.071 -10.431 1.00 90.50 94 GLY A CA 1
ATOM 701 C C . GLY A 1 94 ? -2.960 5.994 -11.650 1.00 90.50 94 GLY A C 1
ATOM 702 O O . GLY A 1 94 ? -2.049 5.967 -12.481 1.00 90.50 94 GLY A O 1
ATOM 703 N N . HIS A 1 95 ? -4.000 6.826 -11.753 1.00 84.69 95 HIS A N 1
ATOM 704 C CA . HIS A 1 95 ? -4.117 7.834 -12.815 1.00 84.69 95 HIS A CA 1
ATOM 705 C C . HIS A 1 95 ? -3.386 9.136 -12.465 1.00 84.69 95 HIS A C 1
ATOM 707 O O . HIS A 1 95 ? -2.980 9.338 -11.316 1.00 84.69 95 HIS A O 1
ATOM 713 N N . ASP A 1 96 ? -3.230 10.009 -13.469 1.00 77.50 96 ASP A N 1
ATOM 714 C CA . ASP A 1 96 ? -2.605 11.338 -13.361 1.00 77.50 96 ASP A CA 1
ATOM 715 C C . ASP A 1 96 ? -1.287 11.334 -12.561 1.00 77.50 96 ASP A C 1
ATOM 717 O O . ASP A 1 96 ? -1.039 12.165 -11.684 1.00 77.50 96 ASP A O 1
ATOM 721 N N . GLY A 1 97 ? -0.450 10.332 -12.837 1.00 79.19 97 GLY A N 1
ATOM 722 C CA . GLY A 1 97 ? 0.675 9.964 -11.991 1.00 79.19 97 GLY A CA 1
ATOM 723 C C . GLY A 1 97 ? 1.780 9.227 -12.755 1.00 79.19 97 GLY A C 1
ATOM 724 O O . GLY A 1 97 ? 2.209 9.689 -13.827 1.00 79.19 97 GLY A O 1
ATOM 725 N N . PRO A 1 98 ? 2.298 8.114 -12.208 1.00 89.94 98 PRO A N 1
ATOM 726 C CA . PRO A 1 98 ? 3.416 7.408 -12.809 1.00 89.94 98 PRO A CA 1
ATOM 727 C C . PRO A 1 98 ? 3.109 6.853 -14.199 1.00 89.94 98 PRO A C 1
ATOM 729 O O . PRO A 1 98 ? 1.993 6.439 -14.498 1.00 89.94 98 PRO A O 1
ATOM 732 N N . TRP A 1 99 ? 4.134 6.789 -15.045 1.00 90.38 99 TRP A N 1
ATOM 733 C CA . TRP A 1 99 ? 4.045 6.154 -16.361 1.00 90.38 99 TRP A CA 1
ATOM 734 C C . TRP A 1 99 ? 4.923 4.922 -16.435 1.00 90.38 99 TRP A C 1
ATOM 736 O O . TRP A 1 99 ? 6.073 4.947 -15.992 1.00 90.38 99 TRP A O 1
ATOM 746 N N . LEU A 1 100 ? 4.401 3.855 -17.037 1.00 91.75 100 LEU A N 1
ATOM 747 C CA . LEU A 1 100 ? 5.123 2.601 -17.155 1.00 91.75 100 LEU A CA 1
ATOM 748 C C . LEU A 1 100 ? 5.624 2.366 -18.574 1.00 91.75 100 LEU A C 1
ATOM 750 O O . LEU A 1 100 ? 4.903 2.483 -19.562 1.00 91.75 100 LEU A O 1
ATOM 754 N N . GLU A 1 101 ? 6.868 1.924 -18.655 1.00 93.00 101 GLU A N 1
ATOM 755 C CA . GLU A 1 101 ? 7.453 1.345 -19.853 1.00 93.00 101 GLU A CA 1
ATOM 756 C C . GLU A 1 101 ? 7.972 -0.047 -19.524 1.00 93.00 101 GLU A C 1
ATOM 758 O O . GLU A 1 101 ? 8.413 -0.311 -18.405 1.00 93.00 101 GLU A O 1
ATOM 763 N N . ARG A 1 102 ? 7.947 -0.948 -20.504 1.00 94.31 102 ARG A N 1
ATOM 764 C CA . ARG A 1 102 ? 8.441 -2.311 -20.319 1.00 94.31 102 ARG A CA 1
ATOM 765 C C . ARG A 1 102 ? 9.363 -2.736 -21.441 1.00 94.31 102 ARG A C 1
ATOM 767 O O . ARG A 1 102 ? 9.184 -2.345 -22.593 1.00 94.31 102 ARG A O 1
ATOM 774 N N . ASP A 1 103 ? 10.283 -3.616 -21.094 1.00 95.06 103 ASP A N 1
ATOM 775 C CA . ASP A 1 103 ? 11.092 -4.372 -22.038 1.00 95.06 103 ASP A CA 1
ATOM 776 C C . ASP A 1 103 ? 11.160 -5.851 -21.606 1.00 95.06 103 ASP A C 1
ATOM 778 O O . ASP A 1 103 ? 10.338 -6.322 -20.814 1.00 95.06 103 ASP A O 1
ATOM 782 N N . ALA A 1 104 ? 12.125 -6.595 -22.150 1.00 94.50 104 ALA A N 1
ATOM 783 C CA . ALA A 1 104 ? 12.313 -8.015 -21.866 1.00 94.50 104 ALA A CA 1
ATOM 784 C C . ALA A 1 104 ? 12.783 -8.324 -20.431 1.00 94.50 104 ALA A C 1
ATOM 786 O O . ALA A 1 104 ? 12.663 -9.464 -19.992 1.00 94.50 104 ALA A O 1
ATOM 787 N N . LEU A 1 105 ? 13.349 -7.350 -19.717 1.00 95.00 105 LEU A N 1
ATOM 788 C CA . LEU A 1 105 ? 13.990 -7.554 -18.416 1.00 95.00 105 LEU A CA 1
ATOM 789 C C . LEU A 1 105 ? 13.171 -6.997 -17.248 1.00 95.00 105 LEU A C 1
ATOM 791 O O . LEU A 1 105 ? 13.331 -7.469 -16.120 1.00 95.00 105 LEU A O 1
ATOM 795 N N . GLY A 1 106 ? 12.314 -6.006 -17.488 1.00 96.12 106 GLY A N 1
ATOM 796 C CA . GLY A 1 106 ? 11.531 -5.406 -16.416 1.00 96.12 106 GLY A CA 1
ATOM 797 C C . GLY A 1 106 ? 10.744 -4.164 -16.803 1.00 96.12 106 GLY A C 1
ATOM 798 O O . GLY A 1 106 ? 10.649 -3.784 -17.977 1.00 96.12 106 GLY A O 1
ATOM 799 N N . LEU A 1 107 ? 10.230 -3.508 -15.766 1.00 95.75 107 LEU A N 1
ATOM 800 C CA . LEU A 1 107 ? 9.455 -2.278 -15.836 1.00 95.75 107 LEU A CA 1
ATOM 801 C C . LEU A 1 107 ? 10.318 -1.068 -15.484 1.00 95.75 107 LEU A C 1
ATOM 803 O O . LEU A 1 107 ? 11.066 -1.080 -14.510 1.00 95.75 107 LEU A O 1
ATOM 807 N N . THR A 1 108 ? 10.184 -0.006 -16.263 1.00 95.56 108 THR A N 1
ATOM 808 C CA . THR A 1 108 ? 10.653 1.335 -15.916 1.00 95.56 108 THR A CA 1
ATOM 809 C C . THR A 1 108 ? 9.430 2.151 -15.535 1.00 95.56 108 THR A C 1
ATOM 811 O O . THR A 1 108 ? 8.534 2.323 -16.358 1.00 95.56 108 THR A O 1
ATOM 814 N N . ILE A 1 109 ? 9.390 2.642 -14.301 1.00 94.94 109 ILE A N 1
ATOM 815 C CA . ILE A 1 109 ? 8.304 3.477 -13.804 1.00 94.94 109 ILE A CA 1
ATOM 816 C C . ILE A 1 109 ? 8.824 4.906 -13.659 1.00 94.94 109 ILE A C 1
ATOM 818 O O . ILE A 1 109 ? 9.718 5.186 -12.857 1.00 94.94 109 ILE A O 1
ATOM 822 N N . TRP A 1 110 ? 8.273 5.805 -14.464 1.00 94.06 110 TRP A N 1
ATOM 823 C CA . TRP A 1 110 ? 8.557 7.234 -14.439 1.00 94.06 110 TRP A CA 1
ATOM 824 C C . TRP A 1 110 ? 7.659 7.922 -13.405 1.00 94.06 110 TRP A C 1
ATOM 826 O O . TRP A 1 110 ? 6.463 7.645 -13.409 1.00 94.06 110 TRP A O 1
ATOM 836 N N . PRO A 1 111 ? 8.178 8.827 -12.551 1.00 91.50 111 PRO A N 1
ATOM 837 C CA . PRO A 1 111 ? 7.386 9.481 -11.505 1.00 91.50 111 PRO A CA 1
ATOM 838 C C . PRO A 1 111 ? 6.199 10.296 -12.023 1.00 91.50 111 PRO A C 1
ATOM 840 O O . PRO A 1 111 ? 5.207 10.446 -11.318 1.00 91.50 111 PRO A O 1
ATOM 843 N N . ARG A 1 112 ? 6.317 10.853 -13.231 1.00 82.44 112 ARG A N 1
ATOM 844 C CA . ARG A 1 112 ? 5.277 11.651 -13.880 1.00 82.44 112 ARG A CA 1
ATOM 845 C C . ARG A 1 112 ? 5.226 11.304 -15.349 1.00 82.44 112 ARG A C 1
ATOM 847 O O . ARG A 1 112 ? 6.219 11.526 -16.050 1.00 82.44 112 ARG A O 1
ATOM 854 N N . GLY A 1 113 ? 4.085 10.809 -15.814 1.00 66.62 113 GLY A N 1
ATOM 855 C CA . GLY A 1 113 ? 3.958 10.561 -17.240 1.00 66.62 113 GLY A CA 1
ATOM 856 C C . GLY A 1 113 ? 2.585 10.302 -17.826 1.00 66.62 113 GLY A C 1
ATOM 857 O O . GLY A 1 113 ? 2.450 10.483 -19.036 1.00 66.62 113 GLY A O 1
ATOM 858 N N . ALA A 1 114 ? 1.583 9.949 -17.024 1.00 60.94 114 ALA A N 1
ATOM 859 C CA . ALA A 1 114 ? 0.202 9.915 -17.482 1.00 60.94 114 ALA A CA 1
ATOM 860 C C . ALA A 1 114 ? -0.470 11.231 -17.084 1.00 60.94 114 ALA A C 1
ATOM 862 O O . ALA A 1 114 ? -0.673 11.476 -15.905 1.00 60.94 114 ALA A O 1
ATOM 863 N N . GLU A 1 115 ? -0.769 12.091 -18.049 1.00 62.44 115 GLU A N 1
ATOM 864 C CA . GLU A 1 115 ? -1.812 13.106 -17.901 1.00 62.44 115 GLU A CA 1
ATOM 865 C C . GLU A 1 115 ? -2.901 12.681 -18.886 1.00 62.44 115 GLU A C 1
ATOM 867 O O . GLU A 1 115 ? -2.618 12.608 -20.085 1.00 62.44 115 GLU A O 1
ATOM 872 N N . ASP A 1 116 ? -4.118 12.388 -18.414 1.00 58.75 116 ASP A N 1
ATOM 873 C CA . ASP A 1 116 ? -5.195 11.801 -19.243 1.00 58.75 116 ASP A CA 1
ATOM 874 C C . ASP A 1 116 ? -5.549 12.644 -20.487 1.00 58.75 116 ASP A C 1
ATOM 876 O O . ASP A 1 116 ? -6.161 12.173 -21.448 1.00 58.75 116 ASP A O 1
ATOM 880 N N . TRP A 1 117 ? -5.145 13.913 -20.490 1.00 58.59 117 TRP A N 1
ATOM 881 C CA . TRP A 1 117 ? -5.379 14.881 -21.554 1.00 58.59 117 TRP A CA 1
ATOM 882 C C . TRP A 1 117 ? -4.229 15.010 -22.567 1.00 58.59 117 TRP A C 1
ATOM 884 O O . TRP A 1 117 ? -4.363 15.769 -23.532 1.00 58.59 117 TRP A O 1
ATOM 894 N N . ARG A 1 118 ? -3.104 14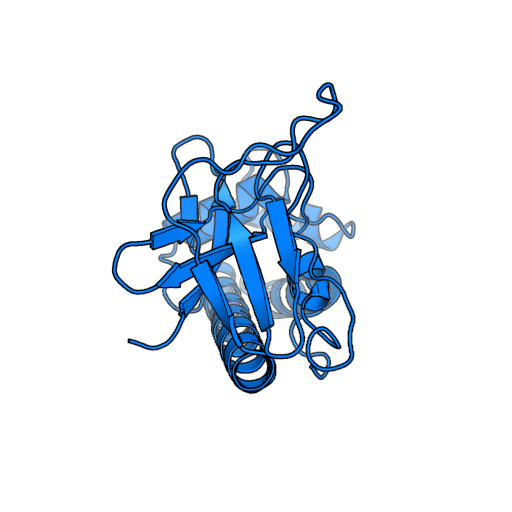.299 -22.393 1.00 61.78 118 ARG A N 1
ATOM 895 C CA . ARG A 1 118 ? -1.977 14.323 -23.340 1.00 61.78 118 ARG A CA 1
ATOM 896 C C . ARG A 1 118 ? -1.920 13.079 -24.213 1.00 61.78 118 ARG A C 1
ATOM 898 O O . ARG A 1 118 ? -2.059 11.953 -23.759 1.00 61.78 118 ARG A O 1
ATOM 905 N N . SER A 1 119 ? -1.625 13.301 -25.490 1.00 62.81 119 SER A N 1
ATOM 906 C CA . SER A 1 119 ? -1.445 12.249 -26.494 1.00 62.81 119 SER A CA 1
ATOM 907 C C . SER A 1 119 ? -0.072 11.565 -26.449 1.00 62.81 119 SER A C 1
ATOM 909 O O . SER A 1 119 ? 0.070 10.483 -27.014 1.00 62.81 119 SER A O 1
ATOM 911 N N . GLU A 1 120 ? 0.928 12.158 -25.788 1.00 69.44 120 GLU A N 1
ATOM 912 C CA . GLU A 1 120 ? 2.253 11.558 -25.591 1.00 69.44 120 GLU A CA 1
ATOM 913 C C . GLU A 1 120 ? 2.613 11.495 -24.100 1.00 69.44 120 GLU A C 1
ATOM 915 O O . GLU A 1 120 ? 2.397 12.480 -23.386 1.00 69.44 120 GLU A O 1
ATOM 920 N N . PRO A 1 121 ? 3.194 10.375 -23.626 1.00 70.56 121 PRO A N 1
ATOM 921 C CA . PRO A 1 121 ? 3.570 10.230 -22.230 1.00 70.56 121 PRO A CA 1
ATOM 922 C C . PRO A 1 121 ? 4.746 11.137 -21.877 1.00 70.56 121 PRO A C 1
ATOM 924 O O . PRO A 1 121 ? 5.740 11.226 -22.609 1.00 70.56 121 PRO A O 1
ATOM 927 N N . VAL A 1 122 ? 4.655 11.778 -20.715 1.00 77.19 122 VAL A N 1
ATOM 928 C CA . VAL A 1 122 ? 5.757 12.566 -20.157 1.00 77.19 122 VAL A CA 1
ATOM 929 C C . VAL A 1 122 ? 6.744 11.611 -19.468 1.00 77.19 122 VAL A C 1
ATOM 931 O O . VAL A 1 122 ? 6.359 10.619 -18.866 1.00 77.19 122 VAL A O 1
ATOM 934 N N . ARG A 1 123 ? 8.049 11.860 -19.600 1.00 86.25 123 ARG A N 1
ATOM 935 C CA . ARG A 1 123 ? 9.110 11.097 -18.914 1.00 86.25 123 ARG A CA 1
ATOM 936 C C . ARG A 1 123 ? 9.896 12.043 -18.025 1.00 86.25 123 ARG A C 1
ATOM 938 O O . ARG A 1 123 ? 11.044 12.376 -18.314 1.00 86.25 123 ARG A O 1
ATOM 945 N N . GLU A 1 124 ? 9.229 12.572 -17.007 1.00 84.94 124 GLU A N 1
ATOM 946 C CA . GLU A 1 124 ? 9.821 13.558 -16.105 1.00 84.94 124 GLU A CA 1
ATOM 947 C C . GLU A 1 124 ? 10.255 12.906 -14.786 1.00 84.94 124 GLU A C 1
ATOM 949 O O . GLU A 1 124 ? 9.548 12.079 -14.209 1.00 84.94 124 GLU A O 1
ATOM 954 N N . GLY A 1 125 ? 11.426 13.316 -14.293 1.00 89.44 125 GLY A N 1
ATOM 955 C CA . GLY A 1 125 ? 12.009 12.822 -13.048 1.00 89.44 125 GLY A CA 1
ATOM 956 C C . GLY A 1 125 ? 12.925 11.613 -13.235 1.00 89.44 125 GLY A C 1
ATOM 957 O O . GLY A 1 125 ? 13.159 11.138 -14.346 1.00 89.44 125 GLY A O 1
ATOM 958 N N . LEU A 1 126 ? 13.489 11.142 -12.122 1.00 94.31 126 LEU A N 1
ATOM 959 C CA . LEU A 1 126 ? 14.355 9.967 -12.105 1.00 94.31 126 LEU A CA 1
ATOM 960 C C . LEU A 1 126 ? 13.480 8.706 -11.992 1.00 94.31 126 LEU A C 1
ATOM 962 O O . LEU A 1 126 ? 12.781 8.571 -10.984 1.00 94.31 126 LEU A O 1
ATOM 966 N N . PRO A 1 127 ? 13.479 7.803 -12.991 1.00 95.25 127 PRO A N 1
ATOM 967 C CA . PRO A 1 127 ? 12.646 6.611 -12.951 1.00 95.25 127 PRO A CA 1
ATOM 968 C C . PRO A 1 127 ? 13.180 5.577 -11.963 1.00 95.25 127 PRO A C 1
ATOM 970 O O . PRO A 1 127 ? 14.381 5.510 -11.696 1.00 95.25 127 PRO A O 1
ATOM 973 N N . VAL A 1 128 ? 12.281 4.722 -11.480 1.00 97.12 128 VAL A N 1
ATOM 974 C CA . VAL A 1 128 ? 12.639 3.481 -10.786 1.00 97.12 128 VAL A CA 1
ATOM 975 C C . VAL A 1 128 ? 12.500 2.325 -11.766 1.00 97.12 128 VAL A C 1
ATOM 977 O O . VAL A 1 128 ? 11.493 2.208 -12.465 1.00 97.12 128 VAL A O 1
ATOM 980 N N . ARG A 1 129 ? 13.508 1.455 -11.820 1.00 96.38 129 ARG A N 1
ATOM 981 C CA . ARG A 1 129 ? 13.488 0.254 -12.655 1.00 96.38 129 ARG A CA 1
ATOM 982 C C . ARG A 1 129 ? 13.311 -0.982 -11.787 1.00 96.38 129 ARG A C 1
ATOM 984 O O . ARG A 1 129 ? 14.163 -1.247 -10.954 1.00 96.38 129 ARG A O 1
ATOM 991 N N . VAL A 1 130 ? 12.249 -1.745 -12.026 1.00 96.81 130 VAL A N 1
ATOM 992 C CA . VAL A 1 130 ? 11.963 -3.018 -11.351 1.00 96.81 130 VAL A CA 1
ATOM 993 C C . VAL A 1 130 ? 12.215 -4.160 -12.326 1.00 96.81 130 VAL A C 1
ATOM 995 O O . VAL A 1 130 ? 11.531 -4.266 -13.347 1.00 96.81 130 VAL A O 1
ATOM 998 N N . LEU A 1 131 ? 13.180 -5.030 -12.034 1.00 96.81 131 LEU A N 1
ATOM 999 C CA . LEU A 1 131 ? 13.409 -6.229 -12.838 1.00 96.81 131 LEU A CA 1
ATOM 1000 C C . LEU A 1 131 ? 12.330 -7.274 -12.543 1.00 96.81 131 LEU A C 1
ATOM 1002 O O . LEU A 1 131 ? 11.921 -7.448 -11.396 1.00 96.81 131 LEU A O 1
ATOM 1006 N N . TYR A 1 132 ? 11.908 -8.044 -13.550 1.00 97.00 132 TYR A N 1
ATOM 1007 C CA . TYR A 1 132 ? 10.891 -9.088 -13.338 1.00 97.00 132 TYR A CA 1
ATOM 1008 C C . TYR A 1 132 ? 11.322 -10.130 -12.297 1.00 97.00 132 TYR A C 1
ATOM 1010 O O . TYR A 1 132 ? 10.492 -10.631 -11.545 1.00 97.00 132 TYR A O 1
ATOM 1018 N N . GLY A 1 133 ? 12.627 -10.409 -12.197 1.00 96.00 133 GLY A N 1
ATOM 1019 C CA . GLY A 1 133 ? 13.180 -11.296 -11.169 1.00 96.00 133 GLY A CA 1
ATOM 1020 C C . GLY A 1 133 ? 13.091 -10.748 -9.737 1.00 96.00 133 GLY A C 1
ATOM 1021 O O . GLY A 1 133 ? 13.188 -11.524 -8.792 1.00 96.00 133 GLY A O 1
ATOM 1022 N N . GLU A 1 134 ? 12.889 -9.439 -9.562 1.00 95.81 134 GLU A N 1
ATOM 1023 C CA . GLU A 1 134 ? 12.762 -8.781 -8.253 1.00 95.81 134 GLU A CA 1
ATOM 1024 C C . GLU A 1 134 ? 11.305 -8.709 -7.778 1.00 95.81 134 GLU A C 1
ATOM 1026 O O . GLU A 1 134 ? 11.054 -8.628 -6.575 1.00 95.81 134 GLU A O 1
ATOM 1031 N N . VAL A 1 135 ? 10.339 -8.790 -8.701 1.00 96.56 135 VAL A N 1
ATOM 1032 C CA . VAL A 1 135 ? 8.902 -8.665 -8.403 1.00 96.56 135 VAL A CA 1
ATOM 1033 C C . VAL A 1 135 ? 8.441 -9.633 -7.302 1.00 96.56 135 VAL A C 1
ATOM 1035 O O . VAL A 1 135 ? 7.780 -9.169 -6.373 1.00 96.56 135 VAL A O 1
ATOM 1038 N N . PRO A 1 136 ? 8.799 -10.935 -7.299 1.00 95.81 136 PRO A N 1
ATOM 1039 C CA . PRO A 1 136 ? 8.357 -11.837 -6.234 1.00 95.81 136 PRO A CA 1
ATOM 1040 C C . PRO A 1 136 ? 8.862 -11.454 -4.835 1.00 95.81 136 PRO A C 1
ATOM 1042 O O . PRO A 1 136 ? 8.172 -11.692 -3.846 1.00 95.81 136 PRO A O 1
ATOM 1045 N N . GLU A 1 137 ? 10.065 -10.883 -4.719 1.00 95.19 137 GLU A N 1
ATOM 1046 C CA . GLU A 1 137 ? 10.583 -10.385 -3.435 1.00 95.19 137 GLU A CA 1
ATOM 1047 C C . GLU A 1 137 ? 9.890 -9.078 -3.041 1.00 95.19 137 GLU A C 1
ATOM 1049 O O . GLU A 1 137 ? 9.447 -8.942 -1.903 1.00 95.19 137 GLU A O 1
ATOM 1054 N N . LEU A 1 138 ? 9.706 -8.161 -3.995 1.00 96.12 138 LEU A N 1
ATOM 1055 C CA . LEU A 1 138 ? 8.974 -6.912 -3.790 1.00 96.12 138 LEU A CA 1
ATOM 1056 C C . LEU A 1 138 ? 7.563 -7.188 -3.243 1.00 96.12 138 LEU A C 1
ATOM 1058 O O . LEU A 1 138 ? 7.174 -6.615 -2.226 1.00 96.12 138 LEU A O 1
ATOM 1062 N N . ARG A 1 139 ? 6.829 -8.132 -3.846 1.00 96.19 139 ARG A N 1
ATOM 1063 C CA . ARG A 1 139 ? 5.492 -8.547 -3.388 1.00 96.19 139 ARG A CA 1
ATOM 1064 C C . ARG A 1 139 ? 5.504 -9.142 -1.984 1.00 96.19 139 ARG A C 1
ATOM 1066 O O . ARG A 1 139 ? 4.656 -8.787 -1.170 1.00 96.19 139 ARG A O 1
ATOM 1073 N N . ARG A 1 140 ? 6.469 -10.017 -1.677 1.00 96.12 140 ARG A N 1
ATOM 1074 C CA . ARG A 1 140 ? 6.625 -10.593 -0.329 1.00 96.12 140 ARG A CA 1
ATOM 1075 C C . ARG A 1 140 ? 6.927 -9.522 0.715 1.00 96.12 140 ARG A C 1
ATOM 1077 O O . ARG A 1 140 ? 6.383 -9.585 1.816 1.00 96.12 140 ARG A O 1
ATOM 1084 N N . SER A 1 141 ? 7.733 -8.520 0.369 1.00 95.94 141 SER A N 1
ATOM 1085 C CA . SER A 1 141 ? 8.001 -7.376 1.243 1.00 95.94 141 SER A CA 1
ATOM 1086 C C . SER A 1 141 ? 6.739 -6.547 1.495 1.00 95.94 141 SER A C 1
ATOM 1088 O O . SER A 1 141 ? 6.451 -6.233 2.647 1.00 95.94 141 SER A O 1
ATOM 1090 N N . LEU A 1 142 ? 5.958 -6.233 0.453 1.00 97.56 142 LEU A N 1
ATOM 1091 C CA . LEU A 1 142 ? 4.690 -5.506 0.600 1.00 97.56 142 LEU A CA 1
ATOM 1092 C C . LEU A 1 142 ? 3.700 -6.271 1.485 1.00 97.56 142 LEU A C 1
ATOM 1094 O O . LEU A 1 142 ? 3.146 -5.702 2.423 1.00 97.56 142 LEU A O 1
ATOM 1098 N N . GLN A 1 143 ? 3.530 -7.574 1.241 1.00 97.81 143 GLN A N 1
ATOM 1099 C CA . GLN A 1 143 ? 2.659 -8.414 2.062 1.00 97.81 143 GLN A CA 1
ATOM 1100 C C . GLN A 1 143 ? 3.140 -8.479 3.517 1.00 97.81 143 GLN A C 1
ATOM 1102 O O . GLN A 1 143 ? 2.327 -8.438 4.435 1.00 97.81 143 GLN A O 1
ATOM 1107 N N . THR A 1 144 ? 4.453 -8.536 3.750 1.00 97.56 144 THR A N 1
ATOM 1108 C CA . THR A 1 144 ? 5.027 -8.526 5.104 1.00 97.56 144 THR A CA 1
ATOM 1109 C C . THR A 1 144 ? 4.728 -7.218 5.834 1.00 97.56 144 THR A C 1
ATOM 1111 O O . THR A 1 144 ? 4.317 -7.246 6.996 1.00 97.56 144 THR A O 1
ATOM 1114 N N . ASP A 1 145 ? 4.882 -6.076 5.158 1.00 97.62 145 ASP A N 1
ATOM 1115 C CA . ASP A 1 145 ? 4.518 -4.773 5.719 1.00 97.62 145 ASP A CA 1
ATOM 1116 C C . ASP A 1 145 ? 3.017 -4.730 6.061 1.00 97.62 145 ASP A C 1
ATOM 1118 O O . ASP A 1 145 ? 2.659 -4.349 7.177 1.00 97.62 145 ASP A O 1
ATOM 1122 N N . LEU A 1 146 ? 2.143 -5.203 5.166 1.00 98.31 146 LEU A N 1
ATOM 1123 C CA . LEU A 1 146 ? 0.690 -5.253 5.377 1.00 98.31 146 LEU A CA 1
ATOM 1124 C C . LEU A 1 146 ? 0.259 -6.220 6.493 1.00 98.31 146 LEU A C 1
ATOM 1126 O O . LEU A 1 146 ? -0.641 -5.905 7.269 1.00 98.31 146 LEU A O 1
ATOM 1130 N N . LEU A 1 147 ? 0.920 -7.364 6.653 1.00 98.50 147 LEU A N 1
ATOM 1131 C CA . LEU A 1 147 ? 0.708 -8.230 7.818 1.00 98.50 147 LEU A CA 1
ATOM 1132 C C . LEU A 1 147 ? 1.097 -7.503 9.113 1.00 98.50 147 LEU A C 1
ATOM 1134 O O . LEU A 1 147 ? 0.370 -7.557 10.103 1.00 98.50 147 LEU A O 1
ATOM 1138 N N . GLY A 1 148 ? 2.189 -6.736 9.085 1.00 98.25 148 GLY A N 1
ATOM 1139 C CA . GLY A 1 148 ? 2.540 -5.842 10.184 1.00 98.25 148 GLY A CA 1
ATOM 1140 C C . GLY A 1 148 ? 1.464 -4.780 10.449 1.00 98.25 148 GLY A C 1
ATOM 1141 O O . GLY A 1 148 ? 1.184 -4.464 11.606 1.00 98.25 148 GLY A O 1
ATOM 1142 N N . LEU A 1 149 ? 0.825 -4.238 9.409 1.00 98.38 149 LEU A N 1
ATOM 1143 C CA . LEU A 1 149 ? -0.287 -3.298 9.570 1.00 98.38 149 LEU A CA 1
ATOM 1144 C C . LEU A 1 149 ? -1.446 -3.924 10.361 1.00 98.38 149 LEU A C 1
ATOM 1146 O O . LEU A 1 149 ? -1.985 -3.271 11.257 1.00 98.38 149 LEU A O 1
ATOM 1150 N N . LEU A 1 150 ? -1.789 -5.188 10.091 1.00 98.62 150 LEU A N 1
ATOM 1151 C CA . LEU A 1 150 ? -2.810 -5.914 10.853 1.00 98.62 150 LEU A CA 1
ATOM 1152 C C . LEU A 1 150 ? -2.449 -6.022 12.343 1.00 98.62 150 LEU A C 1
ATOM 1154 O O . LEU A 1 150 ? -3.319 -5.862 13.204 1.00 98.62 150 LEU A O 1
ATOM 1158 N N . ASP A 1 151 ? -1.171 -6.222 12.669 1.00 98.38 151 ASP A N 1
ATOM 1159 C CA . ASP A 1 151 ? -0.702 -6.215 14.058 1.00 98.38 151 ASP A CA 1
ATOM 1160 C C . ASP A 1 151 ? -0.809 -4.825 14.702 1.00 98.38 151 ASP A C 1
ATOM 1162 O O . ASP A 1 151 ? -1.205 -4.709 15.866 1.00 98.38 151 ASP A O 1
ATOM 1166 N N . SER A 1 152 ? -0.492 -3.759 13.960 1.00 98.50 152 SER A N 1
ATOM 1167 C CA . SER A 1 152 ? -0.666 -2.374 14.422 1.00 98.50 152 SER A CA 1
ATOM 1168 C C . SER A 1 152 ? -2.137 -2.063 14.719 1.00 98.50 152 SER A C 1
ATOM 1170 O O . SER A 1 152 ? -2.447 -1.565 15.804 1.00 98.50 152 SER A O 1
ATOM 1172 N N . LEU A 1 153 ? -3.047 -2.439 13.813 1.00 98.31 153 LEU A N 1
ATOM 1173 C CA . LEU A 1 153 ? -4.498 -2.313 13.996 1.00 98.31 153 LEU A CA 1
ATOM 1174 C C . LEU A 1 153 ? -4.984 -3.091 15.218 1.00 98.31 153 LEU A C 1
ATOM 1176 O O . LEU A 1 153 ? -5.767 -2.572 16.011 1.00 98.31 153 LEU A O 1
ATOM 1180 N N . ARG A 1 154 ? -4.484 -4.316 15.417 1.00 98.50 154 ARG A N 1
ATOM 1181 C CA . ARG A 1 154 ? -4.830 -5.133 16.584 1.00 98.50 154 ARG A CA 1
ATOM 1182 C C . ARG A 1 154 ? -4.432 -4.459 17.891 1.00 98.50 154 ARG A C 1
ATOM 1184 O O . ARG A 1 154 ? -5.228 -4.434 18.827 1.00 98.50 154 ARG A O 1
ATOM 1191 N N . ARG A 1 155 ? -3.203 -3.938 17.975 1.00 98.25 155 ARG A N 1
ATOM 1192 C CA . ARG A 1 155 ? -2.704 -3.250 19.178 1.00 98.25 155 ARG A CA 1
ATOM 1193 C C . ARG A 1 155 ? -3.544 -2.018 19.498 1.00 98.25 155 ARG A C 1
ATOM 1195 O O . ARG A 1 155 ? -3.985 -1.882 20.634 1.00 98.25 155 ARG A O 1
ATOM 1202 N N . TRP A 1 156 ? -3.809 -1.185 18.496 1.00 98.44 156 TRP A N 1
ATOM 1203 C CA . TRP A 1 156 ? -4.668 -0.010 18.634 1.00 98.44 156 TRP A CA 1
ATOM 1204 C C . TRP A 1 156 ? -6.083 -0.397 19.090 1.00 98.44 156 TRP A C 1
ATOM 1206 O O . TRP A 1 156 ? -6.591 0.109 20.089 1.00 98.44 156 TRP A O 1
ATOM 1216 N N . ALA A 1 157 ? -6.706 -1.379 18.435 1.00 98.06 157 ALA A N 1
ATOM 1217 C CA . ALA A 1 157 ? -8.063 -1.791 18.772 1.00 98.06 157 ALA A CA 1
ATOM 1218 C C . ALA A 1 157 ? -8.163 -2.432 20.163 1.00 98.06 157 ALA A C 1
ATOM 1220 O O . ALA A 1 157 ? -9.147 -2.214 20.859 1.00 98.06 157 ALA A O 1
ATOM 1221 N N . ASN A 1 158 ? -7.141 -3.157 20.624 1.00 98.25 158 ASN A N 1
ATOM 1222 C CA . ASN A 1 158 ? -7.101 -3.668 21.998 1.00 98.25 158 ASN A CA 1
ATOM 1223 C C . ASN A 1 158 ? -7.109 -2.548 23.050 1.00 98.25 158 ASN A C 1
ATOM 1225 O O . ASN A 1 158 ? -7.646 -2.744 24.139 1.00 98.25 158 ASN A O 1
ATOM 1229 N N . THR A 1 159 ? -6.538 -1.387 22.730 1.00 97.56 159 THR A N 1
ATOM 1230 C CA . THR A 1 159 ? -6.546 -0.210 23.608 1.00 97.56 159 THR A CA 1
ATOM 1231 C C . THR A 1 159 ? -7.915 0.470 23.628 1.00 97.56 159 THR A C 1
ATOM 1233 O O . THR A 1 159 ? -8.403 0.836 24.695 1.00 97.56 159 THR A O 1
ATOM 1236 N N . HIS A 1 160 ? -8.549 0.631 22.462 1.00 97.31 160 HIS A N 1
ATOM 1237 C CA . HIS A 1 160 ? -9.720 1.508 22.307 1.00 97.31 160 HIS A CA 1
ATOM 1238 C C . HIS A 1 160 ? -11.073 0.781 22.246 1.00 97.31 160 HIS A C 1
ATOM 1240 O O . HIS A 1 160 ? -12.104 1.342 22.617 1.00 97.31 160 HIS A O 1
ATOM 1246 N N . CYS A 1 161 ? -11.098 -0.459 21.760 1.00 96.88 161 CYS A N 1
ATOM 1247 C CA . CYS A 1 161 ? -12.300 -1.275 21.560 1.00 96.88 161 CYS A CA 1
ATOM 1248 C C . CYS A 1 161 ? -11.970 -2.786 21.603 1.00 96.88 161 CYS A C 1
ATOM 1250 O O . CYS A 1 161 ? -12.134 -3.500 20.607 1.00 96.88 161 CYS A O 1
ATOM 1252 N N . PRO A 1 162 ? -11.495 -3.309 22.751 1.00 97.62 162 PRO A N 1
ATOM 1253 C CA . PRO A 1 162 ? -10.953 -4.668 22.850 1.00 97.62 162 PRO A CA 1
ATOM 1254 C C . PRO A 1 162 ? -11.946 -5.765 22.448 1.00 97.62 162 PRO A C 1
ATOM 1256 O O . PRO A 1 162 ? -11.546 -6.789 21.897 1.00 97.62 162 PRO A O 1
ATOM 1259 N N . ASP A 1 163 ? -13.245 -5.541 22.653 1.00 97.94 163 ASP A N 1
ATOM 1260 C CA . ASP A 1 163 ? -14.321 -6.449 22.246 1.00 97.94 163 ASP A CA 1
ATOM 1261 C C . ASP A 1 163 ? -14.488 -6.565 20.720 1.00 97.94 163 ASP A C 1
ATOM 1263 O O . ASP A 1 163 ? -15.100 -7.517 20.233 1.00 97.94 163 ASP A O 1
ATOM 1267 N N . ARG A 1 164 ? -13.922 -5.626 19.952 1.00 97.88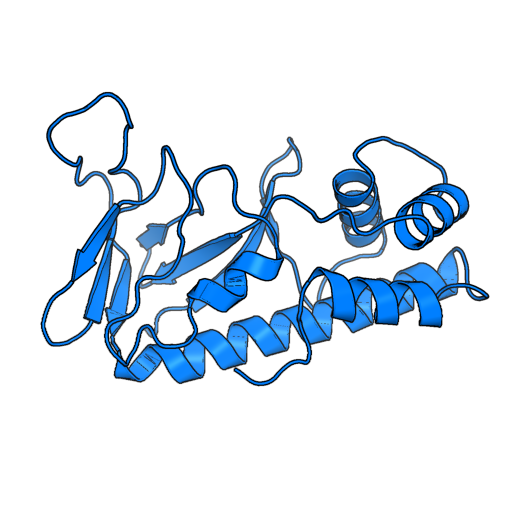 164 ARG A N 1
ATOM 1268 C CA . ARG A 1 164 ? -13.984 -5.578 18.483 1.00 97.88 164 ARG A CA 1
ATOM 1269 C C . ARG A 1 164 ? -12.640 -5.805 17.795 1.00 97.88 164 ARG A C 1
ATOM 1271 O O . ARG A 1 164 ? -12.624 -5.981 16.580 1.00 97.88 164 ARG A O 1
ATOM 1278 N N . ALA A 1 165 ? -11.531 -5.863 18.532 1.00 98.19 165 ALA A N 1
ATOM 1279 C CA . ALA A 1 165 ? -10.186 -5.923 17.957 1.00 98.19 165 ALA A CA 1
ATOM 1280 C C . ALA A 1 165 ? -9.982 -7.085 16.970 1.00 98.19 165 ALA A C 1
ATOM 1282 O O . ALA A 1 165 ? -9.434 -6.893 15.886 1.00 98.19 165 ALA A O 1
ATOM 1283 N N . GLY A 1 166 ? -10.470 -8.282 17.308 1.00 98.38 166 GLY A N 1
ATOM 1284 C CA . GLY A 1 166 ? -10.406 -9.435 16.404 1.00 98.38 166 GLY A CA 1
ATOM 1285 C C . GLY A 1 166 ? -11.226 -9.241 15.124 1.00 98.38 166 GLY A C 1
ATOM 1286 O O . GLY A 1 166 ? -10.749 -9.571 14.041 1.00 98.38 166 GLY A O 1
ATOM 1287 N N . ALA A 1 167 ? -12.427 -8.667 15.244 1.00 98.38 167 ALA A N 1
ATOM 1288 C CA . ALA A 1 167 ? -13.311 -8.414 14.109 1.00 98.38 167 ALA A CA 1
ATOM 1289 C C . ALA A 1 167 ? -12.733 -7.350 13.168 1.00 98.38 167 ALA A C 1
ATOM 1291 O O . ALA A 1 167 ? -12.737 -7.557 11.960 1.00 98.38 167 ALA A O 1
ATOM 1292 N N . LEU A 1 168 ? -12.176 -6.260 13.711 1.00 98.25 168 LEU A N 1
ATOM 1293 C CA . LEU A 1 168 ? -11.531 -5.216 12.911 1.00 98.25 168 LEU A CA 1
ATOM 1294 C C . LEU A 1 168 ? -10.374 -5.780 12.082 1.00 98.25 168 LEU A C 1
ATOM 1296 O O . LEU A 1 168 ? -10.267 -5.488 10.899 1.00 98.25 168 LEU A O 1
ATOM 1300 N N . VAL A 1 169 ? -9.521 -6.606 12.694 1.00 98.50 169 VAL A N 1
ATOM 1301 C CA . VAL A 1 169 ? -8.362 -7.192 12.006 1.00 98.50 169 VAL A CA 1
ATOM 1302 C C . VAL A 1 169 ? -8.798 -8.162 10.910 1.00 98.50 169 VAL A C 1
ATOM 1304 O O . VAL 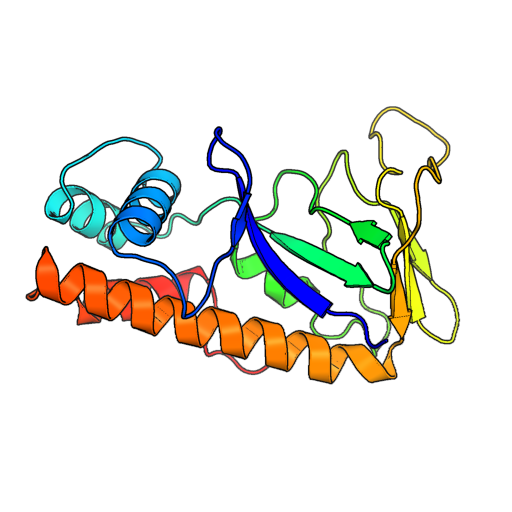A 1 169 ? -8.237 -8.129 9.821 1.00 98.50 169 VAL A O 1
ATOM 1307 N N . ALA A 1 170 ? -9.802 -9.001 11.176 1.00 98.44 170 ALA A N 1
ATOM 1308 C CA . ALA A 1 170 ? -10.344 -9.910 10.168 1.00 98.44 170 ALA A CA 1
ATOM 1309 C C . ALA A 1 170 ? -11.002 -9.151 9.005 1.00 98.44 170 ALA A C 1
ATOM 1311 O O . ALA A 1 170 ? -10.832 -9.526 7.849 1.00 98.44 170 ALA A O 1
ATOM 1312 N N . HIS A 1 171 ? -11.717 -8.066 9.307 1.00 98.19 171 HIS A N 1
ATOM 1313 C CA . HIS A 1 171 ? -12.319 -7.204 8.297 1.00 98.19 171 HIS A CA 1
ATOM 1314 C C . HIS A 1 171 ? -11.253 -6.485 7.454 1.00 98.19 171 HIS A C 1
ATOM 1316 O O . HIS A 1 171 ? -11.345 -6.499 6.234 1.00 98.19 171 HIS A O 1
ATOM 1322 N N . ALA A 1 172 ? -10.197 -5.948 8.075 1.00 98.12 172 ALA A N 1
ATOM 1323 C CA . ALA A 1 172 ? -9.069 -5.348 7.360 1.00 98.12 172 ALA A CA 1
ATOM 1324 C C . ALA A 1 172 ? -8.363 -6.354 6.444 1.00 98.12 172 ALA A C 1
ATOM 1326 O O . ALA A 1 172 ? -8.111 -6.050 5.285 1.00 98.12 172 ALA A O 1
ATOM 1327 N N . ASP A 1 173 ? -8.081 -7.564 6.934 1.00 98.31 173 ASP A N 1
ATOM 1328 C CA . ASP A 1 173 ? -7.473 -8.622 6.119 1.00 98.31 173 ASP A CA 1
ATOM 1329 C C . ASP A 1 173 ? -8.340 -8.983 4.902 1.00 98.31 173 ASP A C 1
ATOM 1331 O O . ASP A 1 173 ? -7.815 -9.189 3.807 1.00 98.31 173 ASP A O 1
ATOM 1335 N N . HIS A 1 174 ? -9.664 -9.007 5.091 1.00 97.00 174 HIS A N 1
ATOM 1336 C CA . HIS A 1 174 ? -10.633 -9.274 4.034 1.00 97.00 174 HIS A CA 1
ATOM 1337 C C . HIS A 1 174 ? -10.681 -8.161 2.982 1.00 97.00 174 HIS A C 1
ATOM 1339 O O . HIS A 1 174 ? -10.433 -8.438 1.810 1.00 97.00 174 HIS A O 1
ATOM 1345 N N . VAL A 1 175 ? -10.970 -6.923 3.397 1.00 96.75 175 VAL A N 1
ATOM 1346 C CA . VAL A 1 175 ? -11.124 -5.764 2.500 1.00 96.75 175 VAL A CA 1
ATOM 1347 C C . VAL A 1 175 ? -9.838 -5.508 1.720 1.00 96.75 175 VAL A C 1
ATOM 1349 O O . VAL A 1 175 ? -9.868 -5.331 0.510 1.00 96.75 175 VAL A O 1
ATOM 1352 N N . PHE A 1 176 ? -8.692 -5.545 2.400 1.00 97.12 176 PHE A N 1
ATOM 1353 C CA . PHE A 1 176 ? -7.390 -5.237 1.806 1.00 97.12 176 PHE A CA 1
ATOM 1354 C C . PHE A 1 176 ? -6.714 -6.446 1.142 1.00 97.12 176 PHE A C 1
ATOM 1356 O O . PHE A 1 176 ? -5.604 -6.330 0.612 1.00 97.12 176 PHE A O 1
ATOM 1363 N N . ALA A 1 177 ? -7.360 -7.617 1.199 1.00 96.38 177 ALA A N 1
ATOM 1364 C CA . ALA A 1 177 ? -6.897 -8.879 0.631 1.00 96.38 177 ALA A CA 1
ATOM 1365 C C . ALA A 1 177 ? -5.429 -9.215 0.984 1.00 96.38 177 ALA A C 1
ATOM 1367 O O . ALA A 1 177 ? -4.632 -9.593 0.115 1.00 96.38 177 ALA A O 1
ATOM 1368 N N . ILE A 1 178 ? -5.067 -9.067 2.266 1.00 97.00 178 ILE A N 1
ATOM 1369 C CA . ILE A 1 178 ? -3.672 -9.090 2.741 1.00 97.00 178 ILE A CA 1
ATOM 1370 C C . ILE A 1 178 ? -3.112 -10.514 2.795 1.00 97.00 178 ILE A C 1
ATOM 1372 O O . ILE A 1 178 ? -2.074 -10.792 2.195 1.00 97.00 178 ILE A O 1
ATOM 1376 N N . SER A 1 179 ? -3.776 -11.426 3.506 1.00 95.06 179 SER A N 1
ATOM 1377 C CA . SER A 1 179 ? -3.258 -12.774 3.782 1.00 95.06 179 SER A CA 1
ATOM 1378 C C . SER A 1 179 ? -3.380 -13.755 2.611 1.00 95.06 179 SER A C 1
ATOM 1380 O O . SER A 1 179 ? -2.740 -14.811 2.619 1.00 95.06 179 SER A O 1
ATOM 1382 N N . ALA A 1 180 ? -4.167 -13.421 1.585 1.00 90.81 180 ALA A N 1
ATOM 1383 C CA . ALA A 1 180 ? -4.318 -14.262 0.404 1.00 90.81 180 ALA A CA 1
ATOM 1384 C C . ALA A 1 180 ? -2.971 -14.421 -0.338 1.00 90.81 180 ALA A C 1
ATOM 1386 O O . ALA A 1 180 ? -2.242 -13.432 -0.477 1.00 90.81 180 ALA A O 1
ATOM 1387 N N . PRO A 1 181 ? -2.638 -15.623 -0.857 1.00 87.12 181 PRO A N 1
ATOM 1388 C CA . PRO A 1 181 ? -1.353 -15.885 -1.506 1.00 87.12 181 PRO A CA 1
ATOM 1389 C C . PRO A 1 181 ? -1.010 -14.879 -2.609 1.00 87.12 181 PRO A C 1
ATOM 1391 O O . PRO A 1 181 ? -1.903 -14.420 -3.334 1.00 87.12 181 PRO A O 1
ATOM 1394 N N . VAL A 1 182 ? 0.283 -14.570 -2.736 1.00 82.75 182 VAL A N 1
ATOM 1395 C CA . VAL A 1 182 ? 0.843 -13.690 -3.768 1.00 82.75 182 VAL A CA 1
ATOM 1396 C C . VAL A 1 182 ? 1.883 -14.402 -4.598 1.00 82.75 182 VAL A C 1
ATOM 1398 O O . VAL A 1 182 ? 2.785 -15.049 -4.035 1.00 82.75 182 VAL A O 1
#